Protein AF-A0A960MKV3-F1 (afdb_monomer)

Sequence (109 aa):
DTPSSAHAEKEGNLIPPEAYTFNAGVVLYEKSNTLIQRWAEKTLLECTKSYGDQDVLNRFLFEENIPVTHLPKKFNLLYPYKDNDEAIIYHYATSAGKLLIIEEMTYGS

Foldseek 3Di:
DPPVVVVVCCVLVLAPPPFDADDPLDDDDDPPDCLVVVLVVQCVVCVVPDPHSRSSSRRVCVVVVPDDDDDDCLAEPEPPPDPDVSRPDYDLDDPNSVVVVVCCVPPND

pLDDT: mean 85.67, std 10.47, range [48.38, 96.38]

Secondary structure (DSSP, 8-state):
--HHHHHHHHHTTSS-TTPPP--TTS----TT-THHHHHHHHHHHHTTTSSSHHHHHHHHHHHTT---PPPPGGGSEETTS---TT-S-EE--HHHHHHHHHHHHHH--

Structure (mmCIF, N/CA/C/O backbone):
data_AF-A0A960MKV3-F1
#
_entry.id   AF-A0A960MKV3-F1
#
loop_
_atom_site.group_PDB
_atom_site.id
_atom_site.type_symbol
_atom_site.label_atom_id
_atom_site.label_alt_id
_atom_site.label_comp_id
_atom_site.label_asym_id
_atom_site.label_entity_id
_atom_site.label_seq_id
_atom_site.pdbx_PDB_ins_code
_atom_site.Cartn_x
_atom_site.Cartn_y
_atom_site.Cartn_z
_atom_site.occupancy
_atom_site.B_iso_or_equiv
_atom_site.auth_seq_id
_atom_site.auth_comp_id
_atom_site.auth_asym_id
_atom_site.auth_atom_id
_atom_site.pdbx_PDB_model_num
ATOM 1 N N . ASP A 1 1 ?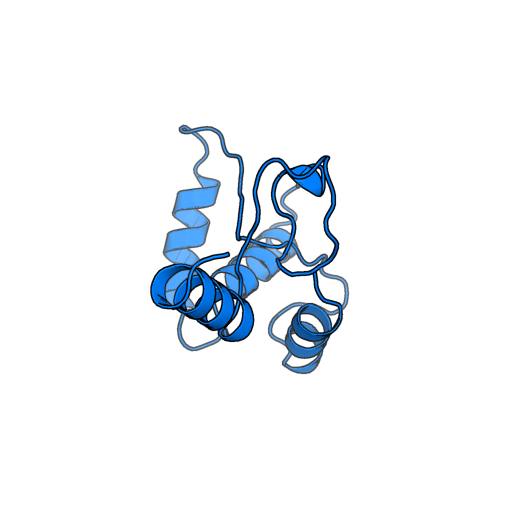 4.019 -11.702 -3.966 1.00 50.59 1 ASP A N 1
ATOM 2 C CA . ASP A 1 1 ? 5.107 -11.350 -3.037 1.00 50.59 1 ASP A CA 1
ATOM 3 C C . ASP A 1 1 ? 6.308 -12.235 -3.248 1.00 50.59 1 ASP A C 1
ATOM 5 O O . ASP A 1 1 ? 6.147 -13.423 -3.524 1.00 50.59 1 ASP A O 1
ATOM 9 N N . THR A 1 2 ? 7.505 -11.663 -3.146 1.00 48.38 2 THR A N 1
ATOM 10 C CA . THR A 1 2 ? 8.698 -12.466 -2.897 1.00 48.38 2 THR A C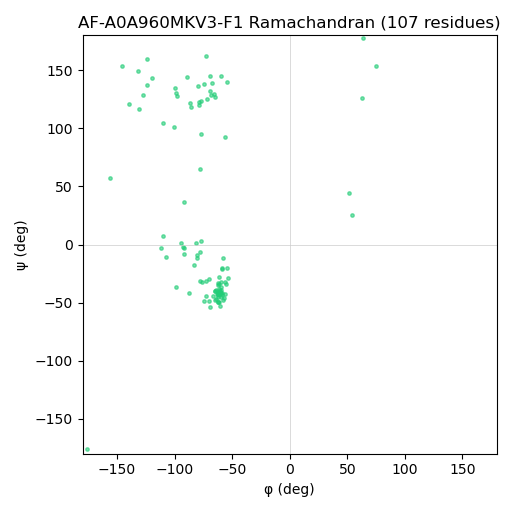A 1
ATOM 11 C C . THR A 1 2 ? 8.581 -13.015 -1.471 1.00 48.38 2 THR A C 1
ATOM 13 O O . THR A 1 2 ? 8.329 -12.247 -0.544 1.00 48.38 2 THR A O 1
ATOM 16 N N . PRO A 1 3 ? 8.749 -14.328 -1.254 1.00 54.69 3 PRO A N 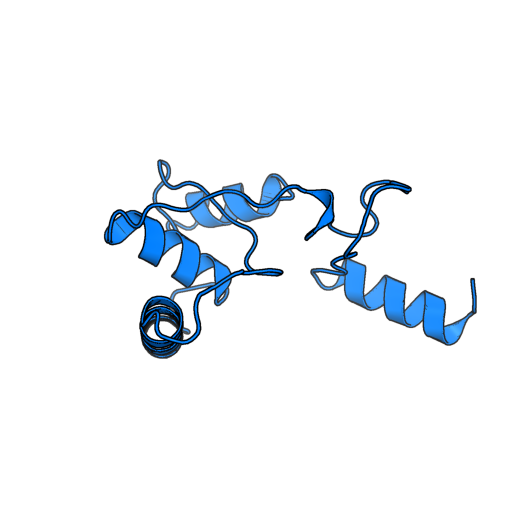1
ATOM 17 C CA . PRO A 1 3 ? 8.586 -14.948 0.064 1.00 54.69 3 PRO A CA 1
ATOM 18 C C . PRO A 1 3 ? 9.429 -14.316 1.185 1.00 54.69 3 PRO A C 1
ATOM 20 O O . PRO A 1 3 ? 9.100 -14.487 2.353 1.00 54.69 3 PRO A O 1
ATOM 23 N N . SER A 1 4 ? 10.502 -13.586 0.851 1.00 57.78 4 SER A N 1
ATOM 24 C CA . SER A 1 4 ? 11.433 -13.042 1.841 1.00 57.78 4 SER A CA 1
ATOM 25 C C . SER A 1 4 ? 10.932 -11.794 2.572 1.00 57.78 4 SER A C 1
ATOM 27 O O . SER A 1 4 ? 11.302 -11.627 3.728 1.00 57.78 4 SER A O 1
ATOM 29 N N . SER A 1 5 ? 10.112 -10.925 1.959 1.00 68.25 5 SER A N 1
ATOM 30 C CA . SER A 1 5 ? 9.652 -9.701 2.648 1.00 68.25 5 SER A CA 1
ATOM 31 C C . SER A 1 5 ? 8.592 -10.030 3.696 1.00 68.25 5 SER A C 1
ATOM 33 O O . SER A 1 5 ? 8.762 -9.706 4.863 1.00 68.25 5 SER A O 1
ATOM 35 N N . ALA A 1 6 ? 7.581 -10.812 3.312 1.00 72.69 6 ALA A N 1
ATOM 36 C CA . ALA A 1 6 ? 6.528 -11.274 4.212 1.00 72.69 6 ALA A CA 1
ATOM 37 C C . ALA A 1 6 ? 7.070 -12.104 5.389 1.00 72.69 6 ALA A C 1
ATOM 39 O O . ALA A 1 6 ? 6.508 -12.088 6.483 1.00 72.69 6 ALA A O 1
ATOM 40 N N . HIS A 1 7 ? 8.158 -12.849 5.172 1.00 76.12 7 HIS A N 1
ATOM 41 C CA . HIS A 1 7 ? 8.824 -13.587 6.240 1.00 76.12 7 HIS A CA 1
ATOM 42 C C . HIS A 1 7 ? 9.538 -12.645 7.215 1.00 76.12 7 HIS A C 1
ATOM 44 O O . HIS A 1 7 ? 9.299 -12.736 8.415 1.00 76.12 7 HIS A O 1
ATOM 50 N N . ALA A 1 8 ? 10.322 -11.690 6.702 1.00 80.06 8 ALA A N 1
ATOM 51 C CA . ALA A 1 8 ? 11.013 -10.697 7.522 1.00 80.06 8 ALA A CA 1
ATOM 52 C C . ALA A 1 8 ? 10.042 -9.813 8.327 1.00 80.06 8 ALA A C 1
ATOM 54 O O . ALA A 1 8 ? 10.300 -9.514 9.490 1.00 80.06 8 ALA A O 1
ATOM 55 N N . GLU A 1 9 ? 8.899 -9.437 7.743 1.00 82.25 9 GLU A N 1
ATOM 56 C CA . GLU A 1 9 ? 7.833 -8.683 8.420 1.00 82.25 9 GLU A CA 1
ATOM 57 C C . GLU A 1 9 ? 7.283 -9.450 9.640 1.00 82.25 9 GLU A C 1
ATOM 59 O O . GLU A 1 9 ? 7.074 -8.869 10.709 1.00 82.25 9 GLU A O 1
ATOM 64 N N . LYS A 1 10 ? 7.088 -10.770 9.505 1.00 85.62 10 LYS A N 1
ATOM 65 C CA . LYS A 1 10 ? 6.610 -11.646 10.589 1.00 85.62 10 LYS A CA 1
ATOM 66 C C . LYS A 1 10 ? 7.680 -11.884 11.651 1.00 85.62 10 LYS A C 1
ATOM 68 O O . LYS A 1 10 ? 7.385 -11.782 12.837 1.00 85.62 10 LYS A O 1
ATOM 73 N N . GLU A 1 11 ? 8.919 -12.158 11.248 1.00 85.00 11 GLU A N 1
ATOM 74 C CA . GLU A 1 11 ? 10.044 -12.329 12.179 1.00 85.00 11 GLU A CA 1
ATOM 75 C C . GLU A 1 11 ? 10.329 -11.051 12.983 1.00 85.00 11 GLU A C 1
ATOM 77 O O . GLU A 1 11 ? 10.650 -11.116 14.169 1.00 85.00 11 GLU A O 1
ATOM 82 N N . GLY A 1 12 ? 10.148 -9.882 12.363 1.00 82.56 12 GLY A N 1
ATOM 83 C CA . GLY A 1 12 ? 10.275 -8.575 13.005 1.00 82.56 12 GLY A CA 1
ATOM 84 C C . GLY A 1 12 ? 9.088 -8.171 13.887 1.00 82.56 12 GLY A C 1
ATOM 85 O O . GLY A 1 12 ? 9.091 -7.056 14.407 1.00 82.56 12 GLY A O 1
ATOM 86 N N . ASN A 1 13 ? 8.069 -9.028 14.056 1.00 83.25 13 ASN A N 1
ATOM 87 C CA . ASN A 1 13 ? 6.802 -8.714 14.734 1.00 83.25 13 ASN A CA 1
ATOM 88 C C . ASN A 1 13 ? 6.084 -7.469 14.171 1.00 83.25 13 ASN A C 1
ATOM 90 O O . ASN A 1 13 ? 5.305 -6.818 14.876 1.00 83.25 13 ASN A O 1
ATOM 94 N N . LEU A 1 14 ? 6.321 -7.125 12.901 1.00 84.81 14 LEU A N 1
ATOM 95 C CA . LEU A 1 14 ? 5.649 -6.002 12.247 1.00 84.81 14 LEU A CA 1
ATOM 96 C C . LEU A 1 14 ? 4.222 -6.351 11.865 1.00 84.81 14 LEU A C 1
ATOM 98 O O . LEU A 1 14 ? 3.344 -5.499 11.971 1.00 84.81 14 LEU A O 1
ATOM 102 N N . ILE A 1 15 ? 3.974 -7.611 11.526 1.00 85.31 15 ILE A N 1
ATOM 103 C CA . ILE A 1 15 ? 2.641 -8.155 11.283 1.00 85.31 15 ILE A CA 1
ATOM 104 C C . ILE A 1 15 ? 2.466 -9.469 12.054 1.00 85.31 15 ILE A C 1
ATOM 106 O O . ILE A 1 15 ? 3.445 -10.197 12.245 1.00 85.31 15 ILE A O 1
ATOM 110 N N . PRO A 1 16 ? 1.242 -9.808 12.486 1.00 85.69 16 PRO A N 1
ATOM 111 C CA . PRO A 1 16 ? 0.984 -11.090 13.132 1.00 85.69 16 PRO A CA 1
ATOM 112 C C . PRO A 1 16 ? 1.321 -12.290 12.223 1.00 85.69 16 PRO A C 1
ATOM 114 O O . PRO A 1 16 ? 1.113 -12.217 11.006 1.00 85.69 16 PRO A O 1
ATOM 117 N N . PRO A 1 17 ? 1.823 -13.413 12.770 1.00 86.94 17 PRO A N 1
ATOM 118 C CA . PRO A 1 17 ? 2.172 -14.604 11.987 1.00 86.94 17 PRO A CA 1
ATOM 119 C C . PRO A 1 17 ? 1.026 -15.154 11.125 1.00 86.94 17 PRO A C 1
ATOM 121 O O . PRO A 1 17 ? 1.252 -15.645 10.016 1.00 86.94 17 PRO A O 1
ATOM 124 N N . GLU A 1 18 ? -0.201 -15.043 11.618 1.00 89.00 18 GLU A N 1
ATOM 125 C CA . GLU A 1 18 ? -1.446 -15.456 10.976 1.00 89.00 18 GLU A CA 1
ATOM 126 C C . GLU A 1 18 ? -1.972 -14.450 9.939 1.00 89.00 18 GLU A C 1
ATOM 128 O O . GLU A 1 18 ? -2.872 -14.785 9.167 1.00 89.00 18 GLU A O 1
ATOM 133 N N . ALA A 1 19 ? -1.412 -13.237 9.886 1.00 86.56 19 ALA A N 1
ATOM 134 C CA . ALA A 1 19 ? -1.827 -12.229 8.926 1.00 86.56 19 ALA A CA 1
ATOM 135 C C . ALA A 1 19 ? -1.454 -12.646 7.497 1.00 86.56 19 ALA A C 1
ATOM 137 O O . ALA A 1 19 ? -0.355 -13.156 7.223 1.00 86.56 19 ALA A O 1
ATOM 138 N N . TYR A 1 20 ? -2.378 -12.398 6.571 1.00 85.50 20 TYR A N 1
ATOM 139 C CA . TYR A 1 20 ? -2.088 -12.433 5.145 1.00 85.50 20 TYR A CA 1
ATOM 140 C C . TYR A 1 20 ? -1.297 -11.184 4.765 1.00 85.50 20 TYR A C 1
ATOM 142 O O . TYR A 1 20 ? -1.606 -10.085 5.223 1.00 85.50 20 TYR A O 1
ATOM 150 N N . THR A 1 21 ? -0.288 -11.358 3.917 1.00 87.81 21 THR A N 1
ATOM 151 C CA . THR A 1 21 ? 0.470 -10.247 3.349 1.00 87.81 21 THR A CA 1
ATOM 152 C C . THR A 1 21 ? -0.017 -9.938 1.948 1.00 87.81 21 THR A C 1
ATOM 154 O O . THR A 1 21 ? -0.209 -10.830 1.119 1.00 87.81 21 THR A O 1
ATOM 157 N N . PHE A 1 22 ? -0.202 -8.651 1.688 1.00 89.81 22 PHE A N 1
ATOM 158 C CA . PHE A 1 22 ? -0.583 -8.119 0.395 1.00 89.81 22 PHE A CA 1
ATOM 159 C C . PHE A 1 22 ? 0.502 -7.168 -0.101 1.00 89.81 22 PHE A C 1
ATOM 161 O O . PHE A 1 22 ? 1.087 -6.412 0.677 1.00 89.81 22 PHE A O 1
ATOM 168 N N . ASN A 1 23 ? 0.744 -7.183 -1.413 1.00 89.62 23 ASN A N 1
ATOM 169 C CA . ASN A 1 23 ? 1.578 -6.177 -2.050 1.00 89.62 23 ASN A CA 1
ATOM 170 C C . ASN A 1 23 ? 0.781 -4.882 -2.244 1.00 89.62 23 ASN A C 1
ATOM 172 O O . ASN A 1 23 ? -0.209 -4.882 -2.978 1.00 89.62 23 ASN A O 1
ATOM 176 N N . ALA A 1 24 ? 1.238 -3.780 -1.653 1.00 91.81 24 ALA A N 1
ATOM 177 C CA . ALA A 1 24 ? 0.555 -2.487 -1.740 1.00 91.81 24 ALA A CA 1
ATOM 178 C C . ALA A 1 24 ? 0.849 -1.708 -3.040 1.00 91.81 24 ALA A C 1
ATOM 180 O O . ALA A 1 24 ? 0.332 -0.611 -3.226 1.00 91.81 24 ALA A O 1
ATOM 181 N N . GLY A 1 25 ? 1.644 -2.264 -3.965 1.00 91.44 25 GLY A N 1
ATOM 182 C CA . GLY A 1 25 ? 2.016 -1.599 -5.220 1.00 91.44 25 GLY A CA 1
ATOM 183 C C . GLY A 1 25 ? 0.837 -1.262 -6.134 1.00 91.44 25 GLY A C 1
ATOM 184 O O . GLY A 1 25 ? 0.904 -0.292 -6.884 1.00 91.44 25 GLY A O 1
ATOM 185 N N . VAL A 1 26 ? -0.253 -2.033 -6.053 1.00 94.00 26 VAL A N 1
ATOM 186 C CA . VAL A 1 26 ? -1.513 -1.744 -6.748 1.00 94.00 26 VAL A CA 1
ATOM 187 C C . VAL A 1 26 ? -2.683 -2.064 -5.829 1.00 94.00 26 VAL A C 1
ATOM 189 O O . VAL A 1 26 ? -2.874 -3.210 -5.423 1.00 94.00 26 VAL A O 1
ATOM 192 N N . VAL A 1 27 ? -3.498 -1.046 -5.552 1.00 94.19 27 VAL A N 1
ATOM 193 C CA . VAL A 1 27 ? -4.702 -1.144 -4.723 1.00 94.19 27 VAL A CA 1
ATOM 194 C C . VAL A 1 27 ? -5.881 -0.562 -5.494 1.00 94.19 27 VAL A C 1
ATOM 196 O O . VAL A 1 27 ? -5.821 0.565 -5.983 1.00 94.19 27 VAL A O 1
ATOM 199 N N . LEU A 1 28 ? -6.969 -1.327 -5.587 1.00 94.50 28 LEU A N 1
ATOM 200 C CA . LEU A 1 28 ? -8.243 -0.846 -6.112 1.00 94.50 28 LEU A CA 1
ATOM 201 C C . LEU A 1 28 ? -9.154 -0.475 -4.943 1.00 94.50 28 LEU A C 1
ATOM 203 O O . LEU A 1 28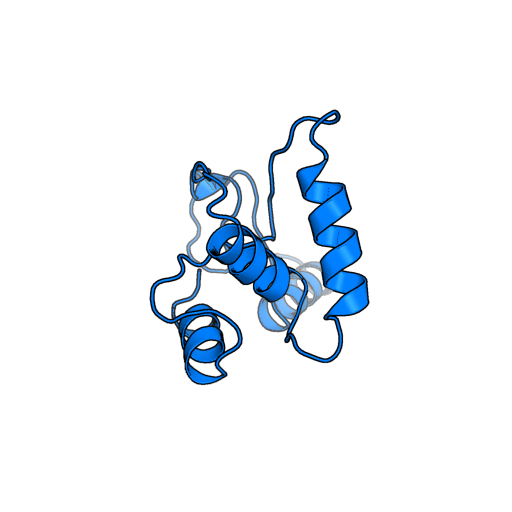 ? -9.343 -1.273 -4.027 1.00 94.50 28 LEU A O 1
ATOM 207 N N . TYR A 1 29 ? -9.737 0.718 -4.989 1.00 93.94 29 TYR A N 1
ATOM 208 C CA . TYR A 1 29 ? -10.649 1.194 -3.957 1.00 93.94 29 TYR A CA 1
ATOM 209 C C . TYR A 1 29 ? -11.746 2.074 -4.555 1.00 93.94 29 TYR A C 1
ATOM 211 O O . TYR A 1 29 ? -11.568 2.715 -5.592 1.00 93.94 29 TYR A O 1
ATOM 219 N N . GLU A 1 30 ? -12.891 2.120 -3.882 1.00 94.06 30 GLU A N 1
ATOM 220 C CA . GLU A 1 30 ? -13.944 3.076 -4.209 1.00 94.06 30 GLU A CA 1
ATOM 221 C C . GLU A 1 30 ? -13.606 4.445 -3.624 1.00 94.06 30 GLU A C 1
ATOM 223 O O . GLU A 1 30 ? -13.229 4.554 -2.461 1.00 94.06 30 GLU A O 1
ATOM 228 N N . LYS A 1 31 ? -13.801 5.516 -4.397 1.00 91.31 31 LYS A N 1
ATOM 229 C CA . LYS A 1 31 ? -13.466 6.885 -3.969 1.00 91.31 31 LYS A CA 1
ATOM 230 C C . LYS A 1 31 ? -14.147 7.308 -2.657 1.00 91.31 31 LYS A C 1
ATOM 232 O O . LYS A 1 31 ? -13.584 8.103 -1.914 1.00 91.31 31 LYS A O 1
ATOM 237 N N . SER A 1 32 ? -15.354 6.814 -2.390 1.00 93.94 32 SER A N 1
ATOM 238 C CA . SER A 1 32 ? -16.107 7.084 -1.157 1.00 93.94 32 SER A CA 1
ATOM 239 C C . SER A 1 32 ? -15.671 6.228 0.032 1.00 93.94 32 SER A C 1
ATOM 241 O O . SER A 1 32 ? -16.132 6.463 1.147 1.00 93.94 32 SER A O 1
ATOM 243 N N . ASN A 1 33 ? -14.820 5.226 -0.184 1.00 91.75 33 ASN A N 1
ATOM 244 C CA . ASN A 1 33 ? -14.363 4.340 0.868 1.00 91.75 33 ASN A CA 1
ATOM 245 C C . ASN A 1 33 ? -13.290 5.035 1.721 1.00 91.75 33 ASN A C 1
ATOM 247 O O . ASN A 1 33 ? -12.250 5.467 1.224 1.00 91.75 33 ASN A O 1
ATOM 251 N N . THR A 1 34 ? -13.534 5.114 3.028 1.00 95.44 34 THR A N 1
ATOM 252 C CA . THR A 1 34 ? -12.643 5.781 3.986 1.00 95.44 34 THR A CA 1
ATOM 253 C C . THR A 1 34 ? -11.416 4.948 4.360 1.00 95.44 34 THR A C 1
ATOM 255 O O . THR A 1 34 ? -10.525 5.465 5.028 1.00 95.44 34 THR A O 1
ATOM 258 N N . LEU A 1 35 ? -11.316 3.685 3.926 1.00 94.31 35 LEU A N 1
ATOM 259 C CA . LEU A 1 35 ? -10.192 2.798 4.243 1.00 94.31 35 LEU A CA 1
ATOM 260 C C . LEU A 1 35 ? -8.839 3.384 3.837 1.00 94.31 35 LEU A C 1
ATOM 262 O O . LEU A 1 35 ? -7.907 3.317 4.629 1.00 94.31 35 LEU A O 1
ATOM 266 N N . ILE A 1 36 ? -8.734 4.002 2.655 1.00 93.94 36 ILE A N 1
ATOM 267 C CA . ILE A 1 36 ? -7.475 4.619 2.205 1.00 93.94 36 ILE A CA 1
ATOM 268 C C . ILE A 1 36 ? -7.089 5.800 3.096 1.00 93.94 36 ILE A C 1
ATOM 270 O O . ILE A 1 36 ? -5.923 5.945 3.451 1.00 93.94 36 ILE A O 1
ATOM 274 N N . GLN A 1 37 ? -8.063 6.615 3.508 1.00 95.00 37 GLN A N 1
ATOM 275 C CA . GLN A 1 37 ? -7.804 7.724 4.423 1.00 95.00 37 GLN A CA 1
ATOM 276 C C . GLN A 1 37 ? -7.330 7.210 5.790 1.00 95.00 37 GLN A C 1
ATOM 278 O O . GLN A 1 37 ? -6.327 7.685 6.310 1.00 95.00 37 GLN A O 1
ATOM 283 N N . ARG A 1 38 ? -8.013 6.205 6.345 1.00 96.38 38 ARG A N 1
ATOM 284 C CA . ARG A 1 38 ? -7.669 5.604 7.643 1.00 96.38 38 ARG A CA 1
ATOM 285 C C . ARG A 1 38 ? -6.301 4.923 7.610 1.00 96.38 38 ARG A C 1
ATOM 287 O O . ARG A 1 38 ? -5.543 5.034 8.569 1.00 96.38 38 ARG A O 1
ATOM 294 N N . TRP A 1 39 ? -5.975 4.253 6.504 1.00 95.25 39 TRP A N 1
ATOM 295 C CA . TRP A 1 39 ? -4.645 3.699 6.269 1.00 95.25 39 TRP A CA 1
ATOM 296 C C . TRP A 1 39 ? -3.591 4.809 6.249 1.00 95.25 39 TRP A C 1
ATOM 298 O O . TRP A 1 39 ? -2.630 4.721 7.004 1.00 95.25 39 TRP A O 1
ATOM 308 N N . ALA A 1 40 ? -3.803 5.888 5.490 1.00 94.44 40 ALA A N 1
ATOM 309 C CA . ALA A 1 40 ? -2.867 7.010 5.441 1.00 94.44 40 ALA A CA 1
ATOM 310 C C . ALA A 1 40 ? -2.649 7.656 6.823 1.00 94.44 40 ALA A C 1
ATOM 312 O O . ALA A 1 40 ? -1.511 7.917 7.215 1.00 94.44 40 ALA A O 1
ATOM 313 N N . GLU A 1 41 ? -3.722 7.868 7.589 1.00 95.69 41 GLU A N 1
ATOM 314 C CA . GLU A 1 41 ? -3.658 8.379 8.963 1.00 95.69 41 GLU A CA 1
ATOM 315 C C . GLU A 1 41 ? -2.840 7.446 9.870 1.00 95.69 41 GLU A C 1
ATOM 317 O O . GLU A 1 41 ? -1.952 7.905 10.591 1.00 95.69 41 GLU A O 1
ATOM 322 N N . LYS A 1 42 ? -3.071 6.130 9.790 1.00 94.25 42 LYS A N 1
ATOM 323 C CA . LYS A 1 42 ? -2.283 5.129 10.523 1.00 94.25 42 LYS A CA 1
ATOM 324 C C . LYS A 1 42 ? -0.818 5.125 10.103 1.00 94.25 42 LYS A C 1
ATOM 326 O O . LYS A 1 42 ? 0.049 5.110 10.971 1.00 94.25 42 LYS A O 1
ATOM 331 N N . THR A 1 43 ? -0.519 5.210 8.809 1.00 94.25 43 THR A N 1
ATOM 332 C CA . THR A 1 43 ? 0.863 5.252 8.313 1.00 94.25 43 THR A CA 1
ATOM 333 C C . THR A 1 43 ? 1.617 6.448 8.875 1.00 94.25 43 THR A C 1
ATOM 335 O O . THR A 1 43 ? 2.767 6.301 9.273 1.00 94.25 43 THR A O 1
ATOM 338 N N . LEU A 1 44 ? 0.975 7.613 8.993 1.00 93.06 44 LEU A N 1
ATOM 339 C CA . LEU A 1 44 ? 1.597 8.784 9.614 1.00 93.06 44 LEU A CA 1
ATOM 340 C C . LEU A 1 44 ? 1.890 8.566 11.105 1.00 93.06 44 LEU A C 1
ATOM 342 O O . LEU A 1 44 ? 2.954 8.959 11.584 1.00 93.06 44 LEU A O 1
ATOM 346 N N . LEU A 1 45 ? 0.981 7.914 11.833 1.00 91.38 45 LEU A N 1
ATOM 347 C CA . LEU A 1 45 ? 1.139 7.624 13.263 1.00 91.38 45 LEU A CA 1
ATOM 348 C C . LEU A 1 45 ? 2.176 6.524 13.543 1.00 91.38 45 LEU A C 1
ATOM 350 O O . LEU A 1 45 ? 2.836 6.539 14.583 1.00 91.38 45 LEU A O 1
ATOM 354 N N . GLU A 1 46 ? 2.320 5.569 1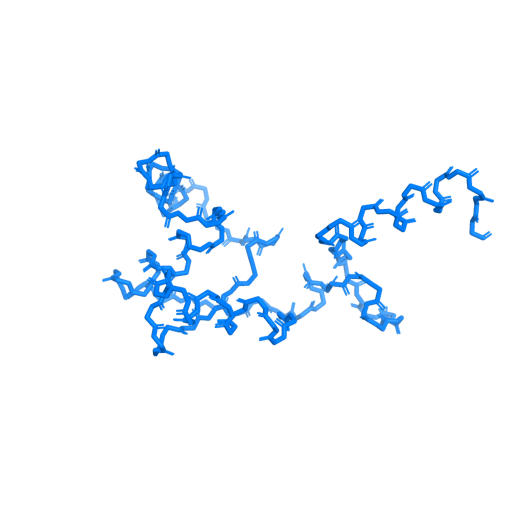2.626 1.00 88.62 46 GLU A N 1
ATOM 355 C CA . GLU A 1 46 ? 3.111 4.346 12.799 1.00 88.62 46 GLU A CA 1
ATOM 356 C C . GLU A 1 46 ? 4.393 4.325 11.947 1.00 88.62 46 GLU A C 1
ATOM 358 O O . GLU A 1 46 ? 5.112 3.323 11.934 1.00 88.62 46 GLU A O 1
ATOM 363 N N . CYS A 1 47 ? 4.732 5.435 11.281 1.00 83.56 47 CYS A N 1
ATOM 364 C CA . CYS A 1 47 ? 5.870 5.524 10.355 1.00 83.56 47 CYS A CA 1
ATOM 365 C C . CYS A 1 47 ? 7.234 5.197 10.987 1.00 83.56 47 CYS A C 1
ATOM 367 O O . CYS A 1 47 ? 8.169 4.843 10.280 1.00 83.56 47 CYS A O 1
ATOM 369 N N . THR A 1 48 ? 7.365 5.293 12.314 1.00 85.69 48 THR A N 1
ATOM 370 C CA . THR A 1 48 ? 8.597 4.948 13.048 1.00 85.69 48 THR A CA 1
ATOM 371 C C . THR A 1 48 ? 8.647 3.497 13.528 1.00 85.69 48 THR A C 1
ATOM 373 O O . THR A 1 48 ? 9.678 3.059 14.035 1.00 85.69 48 THR A O 1
ATOM 376 N N . LYS A 1 49 ? 7.541 2.754 13.403 1.00 84.00 49 LYS A N 1
ATOM 377 C CA . LYS A 1 49 ? 7.374 1.380 13.907 1.00 84.00 49 LYS A CA 1
ATOM 378 C C . LYS A 1 49 ? 7.252 0.336 12.796 1.00 84.00 49 LYS A C 1
ATOM 380 O O . LYS A 1 49 ? 7.130 -0.843 13.103 1.00 84.00 49 LYS A O 1
ATOM 385 N N . SER A 1 50 ? 7.246 0.764 11.540 1.00 82.88 50 SER A N 1
ATOM 386 C CA . SER A 1 50 ? 7.073 -0.066 10.344 1.00 82.88 50 SER A CA 1
ATOM 387 C C . SER A 1 50 ? 8.252 0.134 9.390 1.00 82.88 50 SER A C 1
ATOM 389 O O . SER A 1 50 ? 8.960 1.139 9.488 1.00 82.88 50 SER A O 1
ATOM 391 N N . TYR A 1 51 ? 8.488 -0.809 8.473 1.00 82.38 51 TYR A N 1
ATOM 392 C CA . TYR A 1 51 ? 9.451 -0.610 7.385 1.00 82.38 51 TYR A CA 1
ATOM 393 C C . TYR A 1 51 ? 8.833 0.150 6.208 1.00 82.38 51 TYR A C 1
ATOM 395 O O . TYR A 1 51 ? 9.566 0.723 5.400 1.00 82.38 51 TYR A O 1
ATOM 403 N N . GLY A 1 52 ? 7.502 0.209 6.129 1.00 88.06 52 GLY A N 1
ATOM 404 C CA . GLY A 1 52 ? 6.796 1.018 5.147 1.00 88.06 52 GLY A CA 1
ATOM 405 C C . GLY A 1 52 ? 5.278 1.007 5.291 1.00 88.06 52 GLY A C 1
ATOM 406 O O . GLY A 1 52 ? 4.697 0.406 6.194 1.00 88.06 52 GLY A O 1
ATOM 407 N N . ASP A 1 53 ? 4.632 1.677 4.344 1.00 90.50 53 ASP A N 1
ATOM 408 C CA . ASP A 1 53 ? 3.180 1.781 4.212 1.00 90.50 53 ASP A CA 1
ATOM 409 C C . ASP A 1 53 ? 2.492 0.419 4.034 1.00 90.50 53 ASP A C 1
ATOM 411 O O . ASP A 1 53 ? 1.416 0.207 4.596 1.00 90.50 53 ASP A O 1
ATOM 415 N N . GLN A 1 54 ? 3.125 -0.512 3.312 1.00 91.88 54 GLN A N 1
ATOM 416 C CA . GLN A 1 54 ? 2.637 -1.879 3.119 1.00 91.88 54 GLN A CA 1
ATOM 417 C C . GLN A 1 54 ? 2.505 -2.651 4.439 1.00 91.88 54 GLN A C 1
ATOM 419 O O . GLN A 1 54 ? 1.517 -3.360 4.633 1.00 91.88 54 GLN A O 1
ATOM 424 N N . ASP A 1 55 ? 3.454 -2.502 5.364 1.00 90.94 55 ASP A N 1
ATOM 425 C CA . ASP A 1 55 ? 3.396 -3.200 6.655 1.00 90.94 55 ASP A CA 1
ATOM 426 C C . ASP A 1 55 ? 2.229 -2.677 7.485 1.00 90.94 55 ASP A C 1
ATOM 428 O O . ASP A 1 55 ? 1.458 -3.451 8.055 1.00 90.94 55 ASP A O 1
ATOM 432 N N . VAL A 1 56 ? 2.071 -1.348 7.500 1.00 93.12 56 VAL A N 1
ATOM 433 C CA . VAL A 1 56 ? 0.950 -0.687 8.169 1.00 93.12 56 VAL A CA 1
ATOM 434 C C . VAL A 1 56 ? -0.368 -1.148 7.557 1.00 93.12 56 VAL A C 1
ATOM 436 O O . VAL A 1 56 ? -1.299 -1.439 8.301 1.00 93.12 56 VAL A O 1
ATOM 439 N N . LEU A 1 57 ? -0.449 -1.279 6.227 1.00 93.44 57 LEU A N 1
ATOM 440 C CA . LEU A 1 57 ? -1.636 -1.799 5.549 1.00 93.44 57 LEU A CA 1
ATOM 441 C C . LEU A 1 57 ? -1.954 -3.227 5.999 1.00 93.44 57 LEU A C 1
ATOM 443 O O . LEU A 1 57 ? -3.074 -3.497 6.420 1.00 93.44 57 LEU A O 1
ATOM 447 N N . ASN A 1 58 ? -0.981 -4.136 5.934 1.00 93.12 58 ASN A N 1
ATOM 448 C CA . ASN A 1 58 ? -1.181 -5.548 6.266 1.00 93.12 58 ASN A CA 1
ATOM 449 C C . ASN A 1 58 ? -1.605 -5.731 7.728 1.00 93.12 58 ASN A C 1
ATOM 451 O O . ASN A 1 58 ? -2.547 -6.473 8.014 1.00 93.12 58 ASN A O 1
ATOM 455 N N . ARG A 1 59 ? -0.969 -5.000 8.651 1.00 92.00 59 ARG A 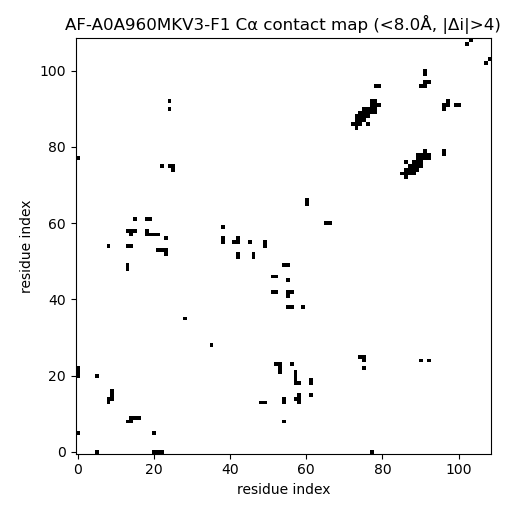N 1
ATOM 456 C CA . ARG A 1 59 ? -1.367 -4.967 10.061 1.00 92.00 59 ARG A CA 1
ATOM 457 C C . ARG A 1 59 ? -2.777 -4.406 10.234 1.00 92.00 59 ARG A C 1
ATOM 459 O O . ARG A 1 59 ? -3.592 -5.036 10.895 1.00 92.00 59 ARG A O 1
ATOM 466 N N . PHE A 1 60 ? -3.074 -3.257 9.630 1.00 93.75 60 PHE A N 1
ATOM 467 C CA . PHE A 1 60 ? -4.378 -2.595 9.712 1.00 93.75 60 PHE A CA 1
ATOM 468 C C . PHE A 1 60 ? -5.518 -3.492 9.222 1.00 93.75 60 PHE A C 1
ATOM 470 O O . PHE A 1 60 ? -6.526 -3.634 9.911 1.00 93.75 60 PHE A O 1
ATOM 477 N N . LEU A 1 61 ? -5.343 -4.130 8.062 1.00 94.38 61 LEU A N 1
ATOM 478 C CA . LEU A 1 61 ? -6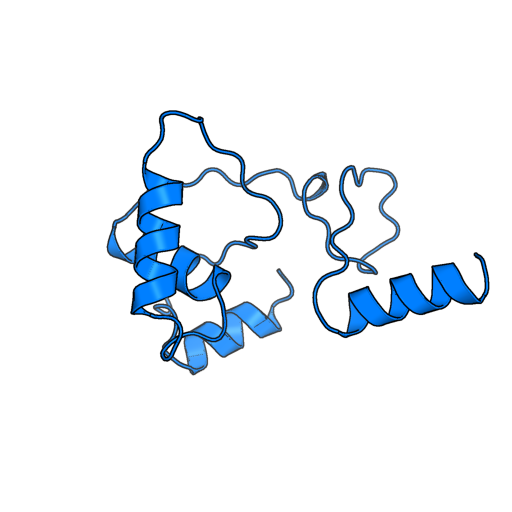.323 -5.057 7.496 1.00 94.38 61 LEU A CA 1
ATOM 479 C C . LEU A 1 61 ? -6.577 -6.246 8.425 1.00 94.38 61 LEU A C 1
ATOM 481 O O . LEU A 1 61 ? -7.724 -6.657 8.594 1.00 94.38 61 LEU A O 1
ATOM 485 N N . PHE A 1 62 ? -5.515 -6.775 9.037 1.00 93.94 62 PHE A N 1
ATOM 486 C CA . PHE A 1 62 ? -5.608 -7.883 9.977 1.00 93.94 62 PHE A CA 1
ATOM 487 C C . PHE A 1 62 ? -6.292 -7.483 11.293 1.00 93.94 62 PHE A C 1
ATOM 489 O O . PHE A 1 62 ? -7.273 -8.110 11.684 1.00 93.94 62 PHE A O 1
ATOM 496 N N . GLU A 1 63 ? -5.805 -6.433 11.960 1.00 93.50 63 GLU A N 1
ATOM 497 C CA . GLU A 1 63 ? -6.305 -5.979 13.267 1.00 93.50 63 GLU A CA 1
ATOM 498 C C . GLU A 1 63 ? -7.782 -5.567 13.208 1.00 93.50 63 GLU A C 1
ATOM 500 O O . GLU A 1 63 ? -8.528 -5.790 14.161 1.00 93.50 63 GLU A O 1
ATOM 505 N N . GLU A 1 64 ? -8.222 -5.000 12.084 1.00 94.62 64 GLU A N 1
ATOM 506 C CA . GLU A 1 64 ? -9.614 -4.592 11.886 1.00 94.62 64 GLU A CA 1
ATOM 507 C C . GLU A 1 64 ? -10.482 -5.639 11.183 1.00 94.62 64 GLU A C 1
ATOM 509 O O . GLU A 1 64 ? -11.669 -5.399 10.958 1.00 94.62 64 GLU A O 1
ATOM 514 N N . ASN A 1 65 ? -9.910 -6.800 10.853 1.00 94.44 65 ASN A N 1
ATOM 515 C CA . ASN A 1 65 ? -10.590 -7.890 10.159 1.00 94.44 65 ASN A CA 1
ATOM 516 C C . ASN A 1 65 ? -11.305 -7.415 8.876 1.00 94.44 65 ASN A C 1
ATOM 518 O O . ASN A 1 65 ? -12.466 -7.748 8.616 1.00 94.44 65 ASN A O 1
ATOM 522 N N . ILE A 1 66 ? -10.615 -6.581 8.091 1.00 93.75 66 ILE A N 1
ATOM 523 C CA . ILE A 1 66 ? -11.149 -6.005 6.856 1.00 93.75 66 ILE A CA 1
ATOM 524 C C . ILE A 1 66 ? -11.069 -7.064 5.748 1.00 93.75 66 ILE A C 1
ATOM 526 O O . ILE A 1 66 ? -9.975 -7.539 5.434 1.00 93.75 66 ILE A O 1
ATOM 530 N N . PRO A 1 67 ? -12.193 -7.427 5.104 1.00 92.25 67 PRO A N 1
ATOM 531 C CA . PRO A 1 67 ? -12.171 -8.377 4.003 1.00 92.25 67 PRO A CA 1
ATOM 532 C C . PRO A 1 67 ? -11.493 -7.763 2.773 1.00 92.25 67 PRO A C 1
ATOM 534 O O . PRO A 1 67 ? -11.835 -6.660 2.343 1.00 92.25 67 PRO A O 1
ATOM 537 N N . VAL A 1 68 ? -10.568 -8.508 2.167 1.00 91.88 68 VAL A N 1
ATOM 538 C CA . VAL A 1 68 ? -9.841 -8.094 0.960 1.00 91.88 68 VAL A CA 1
ATOM 539 C C . VAL A 1 68 ? -10.016 -9.131 -0.138 1.00 91.88 68 VAL A C 1
ATOM 541 O O . VAL A 1 68 ? -9.930 -10.335 0.095 1.00 91.88 68 VAL A O 1
ATOM 544 N N . THR A 1 69 ? -10.249 -8.656 -1.361 1.00 93.06 69 THR A N 1
ATOM 545 C CA . THR A 1 69 ? -10.255 -9.498 -2.562 1.00 93.06 69 THR A CA 1
ATOM 546 C C . THR A 1 69 ? -8.909 -9.387 -3.264 1.00 93.06 69 THR A C 1
ATOM 548 O O . THR A 1 69 ? -8.452 -8.285 -3.566 1.00 93.06 69 THR A O 1
ATOM 551 N N . HIS A 1 70 ? -8.278 -10.525 -3.555 1.00 90.31 70 HIS A N 1
ATOM 552 C CA . HIS A 1 70 ? -7.008 -10.545 -4.274 1.00 90.31 70 HIS A CA 1
ATOM 553 C C . HIS A 1 70 ? -7.208 -10.178 -5.745 1.00 90.31 70 HIS A C 1
ATOM 555 O O . HIS A 1 70 ? -7.958 -10.838 -6.469 1.00 90.31 70 HIS A O 1
ATOM 561 N N . LEU A 1 71 ? -6.476 -9.165 -6.206 1.00 91.25 71 LEU A N 1
ATOM 562 C CA . LEU A 1 71 ? -6.359 -8.901 -7.633 1.00 91.25 71 LEU A CA 1
ATOM 563 C C . LEU A 1 71 ? -5.544 -10.013 -8.317 1.00 91.25 71 LEU A C 1
ATOM 565 O O . LEU A 1 71 ? -4.580 -10.527 -7.738 1.00 91.25 71 LEU A O 1
ATOM 569 N N . PRO A 1 72 ? -5.879 -10.375 -9.569 1.00 90.88 72 PRO A N 1
ATOM 570 C CA . PRO A 1 72 ? -5.045 -11.262 -10.369 1.00 90.88 72 PRO A CA 1
ATOM 571 C C . PRO A 1 72 ? -3.606 -10.745 -10.483 1.00 90.88 72 PRO A C 1
ATOM 573 O O . PRO A 1 72 ? -3.385 -9.557 -10.721 1.00 90.88 72 PRO A O 1
ATOM 576 N N . LYS A 1 73 ? -2.623 -11.653 -10.402 1.00 87.25 73 LYS A N 1
ATOM 577 C CA . LYS A 1 73 ? -1.184 -11.313 -10.399 1.00 87.25 73 LYS A CA 1
ATOM 578 C C . LYS A 1 73 ? -0.737 -10.446 -11.581 1.00 87.25 73 LYS A C 1
ATOM 580 O O . LYS A 1 73 ? 0.185 -9.657 -11.425 1.00 87.25 73 LYS A O 1
ATOM 585 N N . LYS A 1 74 ? -1.403 -10.548 -12.737 1.00 90.62 74 LYS A N 1
ATOM 586 C CA . LYS A 1 74 ? -1.102 -9.745 -13.934 1.00 90.62 74 LYS A CA 1
ATOM 587 C C . LYS A 1 74 ? -1.207 -8.227 -13.731 1.00 90.62 74 LYS A C 1
ATOM 589 O O . LYS A 1 74 ? -0.645 -7.481 -14.523 1.00 90.62 74 LYS A O 1
ATOM 594 N N . PHE A 1 75 ? -1.920 -7.769 -12.699 1.00 92.75 75 PHE A N 1
ATOM 595 C CA . PHE A 1 75 ? -2.055 -6.346 -12.374 1.00 92.75 75 PHE A CA 1
ATOM 596 C C . PHE A 1 75 ? -1.005 -5.832 -11.387 1.00 92.75 75 PHE A C 1
ATOM 598 O O . PHE A 1 75 ? -1.026 -4.654 -11.069 1.00 92.75 75 PHE A O 1
ATOM 605 N N . ASN A 1 76 ? -0.125 -6.683 -10.862 1.00 91.19 76 ASN A N 1
ATOM 606 C CA . ASN A 1 76 ? 0.935 -6.267 -9.945 1.00 91.19 76 ASN A CA 1
ATOM 607 C C . ASN A 1 76 ? 2.081 -7.290 -9.990 1.00 91.19 76 ASN A C 1
ATOM 609 O O . ASN A 1 76 ? 2.391 -7.954 -8.996 1.00 91.19 76 ASN A O 1
ATOM 613 N N . LEU A 1 77 ? 2.638 -7.506 -11.186 1.00 88.69 77 LEU A N 1
ATOM 614 C CA . LEU A 1 77 ? 3.702 -8.484 -11.383 1.00 88.69 77 LEU A CA 1
ATOM 615 C C . LEU A 1 77 ? 5.049 -7.834 -11.073 1.00 88.69 77 LEU A C 1
ATOM 617 O O . LEU A 1 77 ? 5.441 -6.879 -11.735 1.00 88.69 77 LEU A O 1
ATOM 621 N N . LEU A 1 78 ? 5.765 -8.356 -10.079 1.00 83.62 78 LEU A N 1
ATOM 622 C CA . LEU A 1 78 ? 7.100 -7.867 -9.742 1.00 83.62 78 LEU A CA 1
ATOM 623 C C . LEU A 1 78 ? 8.075 -8.142 -10.894 1.00 83.62 78 LEU A C 1
ATOM 625 O O . LEU A 1 78 ? 8.212 -9.284 -11.320 1.00 83.62 78 LEU A O 1
ATOM 629 N N . TYR A 1 79 ? 8.783 -7.121 -11.366 1.00 77.06 79 TYR A N 1
ATOM 630 C CA . TYR A 1 79 ? 9.858 -7.262 -12.353 1.00 77.06 79 TYR A CA 1
ATOM 631 C C . TYR A 1 79 ? 11.211 -7.501 -11.647 1.00 77.06 79 TYR A C 1
ATOM 633 O O . TYR A 1 79 ? 11.417 -6.936 -10.568 1.00 77.06 79 TYR A O 1
ATOM 641 N N . PRO A 1 80 ? 12.141 -8.321 -12.184 1.00 69.44 80 PRO A N 1
ATOM 642 C CA . PRO A 1 80 ? 12.116 -9.046 -13.464 1.00 69.44 80 PRO A CA 1
ATOM 643 C C . PRO A 1 80 ? 11.539 -10.468 -13.345 1.00 69.44 80 PRO A C 1
ATOM 645 O O . PRO A 1 80 ? 12.046 -11.420 -13.939 1.00 69.44 80 PRO A O 1
ATOM 648 N N . TYR A 1 81 ? 10.522 -10.681 -12.507 1.00 63.56 81 TYR A N 1
ATOM 649 C CA . TYR A 1 81 ? 10.017 -12.027 -12.254 1.00 63.56 81 TYR A CA 1
ATOM 650 C C . TYR A 1 81 ? 9.148 -12.518 -13.424 1.00 63.56 81 TYR A C 1
ATOM 652 O O . TYR A 1 81 ? 7.940 -12.293 -13.444 1.00 63.56 81 TYR A O 1
ATOM 660 N N . LYS A 1 82 ? 9.795 -13.263 -14.335 1.00 56.19 82 LYS A N 1
ATOM 661 C CA . LYS A 1 82 ? 9.279 -13.840 -15.591 1.00 56.19 82 LYS A CA 1
ATOM 662 C C . LYS A 1 82 ? 8.824 -12.796 -16.616 1.00 56.19 82 LYS A C 1
ATOM 664 O O . LYS A 1 82 ? 7.898 -12.036 -16.350 1.00 56.19 82 LYS A O 1
ATOM 669 N N . ASP A 1 83 ? 9.372 -12.907 -17.825 1.00 58.62 83 ASP A N 1
ATOM 670 C CA . ASP A 1 83 ? 8.715 -12.470 -19.058 1.00 58.62 83 ASP A CA 1
ATOM 671 C C . ASP A 1 83 ? 7.372 -13.197 -19.145 1.00 58.62 83 ASP A C 1
ATOM 673 O O . ASP A 1 83 ? 7.280 -14.370 -19.515 1.00 58.62 83 ASP A O 1
ATOM 677 N N . ASN A 1 84 ? 6.334 -12.548 -18.636 1.00 65.00 84 ASN A N 1
ATOM 678 C CA . ASN A 1 84 ? 4.980 -13.042 -18.713 1.00 65.00 84 ASN A CA 1
ATOM 679 C C . ASN A 1 84 ? 4.237 -12.126 -19.669 1.00 65.00 84 ASN A C 1
ATOM 681 O O . ASN A 1 84 ? 3.848 -11.023 -19.288 1.00 65.00 84 ASN A O 1
ATOM 685 N N . ASP A 1 85 ? 4.004 -12.618 -20.882 1.00 69.19 85 ASP A N 1
ATOM 686 C CA . ASP A 1 85 ? 3.278 -11.903 -21.936 1.00 69.19 85 ASP A C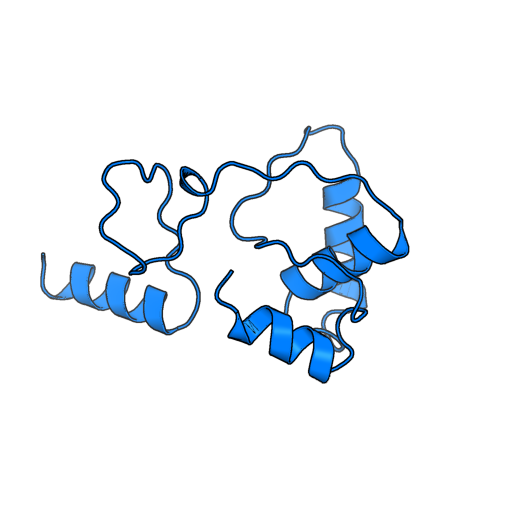A 1
ATOM 687 C C . ASP A 1 85 ? 1.850 -11.495 -21.519 1.00 69.19 85 ASP A C 1
ATOM 689 O O . ASP A 1 85 ? 1.208 -10.690 -22.191 1.00 69.19 85 ASP A O 1
ATOM 693 N N . GLU A 1 86 ? 1.333 -12.013 -20.399 1.00 81.62 86 GLU A N 1
ATOM 694 C CA . GLU A 1 86 ? 0.027 -11.643 -19.848 1.00 81.62 86 GLU A CA 1
ATOM 695 C C . GLU A 1 86 ? 0.075 -10.515 -18.803 1.00 81.62 86 GLU A C 1
ATOM 697 O O . GLU A 1 86 ? -0.974 -10.126 -18.275 1.00 81.62 86 GLU A O 1
ATOM 702 N N . ALA A 1 87 ? 1.259 -10.005 -18.450 1.00 87.62 87 ALA A N 1
ATOM 703 C CA . ALA A 1 87 ? 1.393 -8.908 -17.500 1.00 87.62 87 ALA A CA 1
ATOM 704 C C . ALA A 1 87 ? 0.772 -7.619 -18.060 1.00 87.62 87 ALA A C 1
ATOM 706 O O . ALA A 1 87 ? 1.066 -7.189 -19.171 1.00 87.62 87 ALA A O 1
ATOM 707 N N . ILE A 1 88 ? -0.084 -6.981 -17.260 1.00 90.94 88 ILE A N 1
ATOM 708 C CA . ILE A 1 88 ? -0.695 -5.685 -17.587 1.00 90.94 88 ILE A CA 1
ATOM 709 C C . ILE A 1 88 ? 0.069 -4.556 -16.889 1.00 90.94 88 ILE A C 1
ATOM 711 O O . ILE A 1 88 ? 0.220 -3.476 -17.450 1.00 90.94 88 ILE A O 1
ATOM 715 N N . ILE A 1 89 ? 0.551 -4.800 -15.666 1.00 90.19 89 ILE A N 1
ATOM 716 C CA . ILE A 1 89 ? 1.336 -3.836 -14.889 1.00 90.19 89 ILE A CA 1
ATOM 717 C C . ILE A 1 89 ? 2.584 -4.540 -14.354 1.00 90.19 89 ILE A C 1
ATOM 719 O O . ILE A 1 89 ? 2.482 -5.456 -13.529 1.00 90.19 89 ILE A O 1
ATOM 723 N N . TYR A 1 90 ? 3.749 -4.073 -14.805 1.00 88.56 90 TYR A N 1
ATOM 724 C CA . TYR A 1 90 ? 5.045 -4.433 -14.239 1.00 88.56 90 TYR A CA 1
ATOM 725 C C . TYR A 1 90 ? 5.378 -3.515 -13.067 1.00 88.56 90 TYR A C 1
ATOM 727 O O . TYR A 1 90 ? 5.453 -2.294 -13.198 1.00 88.56 90 TYR A O 1
ATOM 735 N N . HIS A 1 91 ? 5.592 -4.120 -11.907 1.00 89.19 91 HIS A N 1
ATOM 736 C CA . HIS A 1 91 ? 5.987 -3.439 -10.691 1.00 89.19 91 HIS A CA 1
ATOM 737 C C . HIS A 1 91 ? 7.493 -3.610 -10.486 1.00 89.19 91 HIS A C 1
ATOM 739 O O . HIS A 1 91 ? 7.975 -4.634 -9.999 1.00 89.19 91 HIS A O 1
ATOM 745 N N . TYR A 1 92 ? 8.245 -2.569 -10.827 1.00 88.81 92 TYR A N 1
ATOM 746 C CA . TYR A 1 92 ? 9.682 -2.469 -10.572 1.00 88.81 92 TYR A CA 1
ATOM 747 C C . TYR A 1 92 ? 9.944 -2.104 -9.104 1.00 88.81 92 TYR A C 1
ATOM 749 O O . TYR A 1 92 ? 10.412 -1.014 -8.769 1.00 88.81 92 TYR A O 1
ATOM 757 N N . ALA A 1 93 ? 9.577 -3.015 -8.206 1.00 84.31 93 ALA A N 1
ATOM 758 C CA . ALA A 1 93 ? 9.725 -2.822 -6.772 1.00 84.31 93 ALA A CA 1
ATOM 759 C C . ALA A 1 93 ? 11.194 -2.909 -6.337 1.00 84.31 93 ALA A C 1
ATOM 761 O O . ALA A 1 93 ? 12.031 -3.526 -7.000 1.00 84.31 93 ALA A O 1
ATOM 762 N N . THR A 1 94 ? 11.475 -2.397 -5.135 1.00 83.06 94 THR A N 1
ATOM 763 C CA . THR A 1 94 ? 12.793 -2.445 -4.471 1.00 83.06 94 THR A CA 1
ATOM 764 C C . THR A 1 94 ? 13.898 -1.682 -5.214 1.00 83.06 94 THR A C 1
ATOM 766 O O . THR A 1 94 ? 13.692 -1.112 -6.285 1.00 83.06 94 THR A O 1
ATOM 769 N N . SER A 1 95 ? 15.098 -1.644 -4.635 1.00 83.44 95 SER A N 1
ATOM 770 C CA . SER A 1 95 ? 16.271 -1.064 -5.297 1.00 83.44 95 SER A CA 1
ATOM 771 C C . SER A 1 95 ? 16.642 -1.814 -6.578 1.00 83.44 95 SER A C 1
ATOM 773 O O . SER A 1 95 ? 17.080 -1.182 -7.531 1.00 83.44 95 SER A O 1
ATOM 775 N N . ALA A 1 96 ? 16.425 -3.133 -6.631 1.00 82.81 96 ALA A N 1
ATOM 776 C CA . ALA A 1 96 ? 16.748 -3.939 -7.806 1.00 82.81 96 ALA A CA 1
ATOM 777 C C . ALA A 1 96 ? 15.892 -3.547 -9.020 1.00 82.81 96 ALA A C 1
ATOM 779 O O . ALA A 1 96 ? 16.435 -3.283 -10.087 1.00 82.81 96 ALA A O 1
ATOM 780 N N . GLY A 1 97 ? 14.570 -3.419 -8.847 1.00 84.31 97 GLY A N 1
ATOM 781 C CA . GLY A 1 97 ? 13.680 -2.983 -9.926 1.00 84.31 97 GLY A CA 1
ATOM 782 C C . GLY A 1 97 ? 14.011 -1.573 -10.420 1.00 84.31 97 GLY A C 1
ATOM 783 O O . GLY A 1 97 ? 14.032 -1.327 -11.622 1.00 84.31 97 GLY A O 1
ATOM 784 N N . LYS A 1 98 ? 14.348 -0.657 -9.504 1.00 86.06 98 LYS A N 1
ATOM 785 C CA . LYS A 1 98 ? 14.761 0.710 -9.860 1.00 86.06 98 LYS A CA 1
ATOM 786 C C . LYS A 1 98 ? 16.051 0.740 -10.679 1.00 86.06 98 LYS A C 1
ATOM 788 O O . LYS A 1 98 ? 16.131 1.509 -11.630 1.00 86.06 98 LYS A O 1
ATOM 793 N N . LEU A 1 99 ? 17.046 -0.073 -10.316 1.00 88.31 99 LEU A N 1
ATOM 794 C CA . LEU A 1 99 ? 18.305 -0.162 -11.060 1.00 88.31 99 LEU A CA 1
ATOM 795 C C . LEU A 1 99 ? 18.076 -0.669 -12.485 1.00 88.31 99 LEU A C 1
ATOM 797 O O . LEU A 1 99 ? 18.620 -0.080 -13.410 1.00 88.31 99 LEU A O 1
ATOM 801 N N . LEU A 1 100 ? 17.208 -1.666 -12.666 1.00 85.25 100 LEU A N 1
ATOM 802 C CA . LEU A 1 100 ? 16.870 -2.192 -13.992 1.00 85.25 100 LEU A CA 1
ATOM 803 C C . LEU A 1 100 ? 16.214 -1.135 -14.890 1.00 85.25 100 LEU A C 1
ATOM 805 O O . LEU A 1 100 ? 16.639 -0.971 -16.027 1.00 85.25 100 LEU A O 1
ATOM 809 N N . ILE A 1 101 ? 15.252 -0.355 -14.372 1.00 86.50 101 ILE A N 1
ATOM 810 C CA . ILE A 1 101 ? 14.683 0.777 -15.130 1.00 86.50 101 ILE A CA 1
ATOM 811 C C . ILE A 1 101 ? 15.787 1.749 -15.547 1.00 86.50 101 ILE A C 1
ATOM 813 O O . ILE A 1 101 ? 15.816 2.205 -16.686 1.00 86.50 101 ILE A O 1
ATOM 817 N N . ILE A 1 102 ? 16.687 2.100 -14.624 1.00 88.75 102 ILE A N 1
ATOM 818 C CA . ILE A 1 102 ? 17.769 3.047 -14.911 1.00 88.75 102 ILE A CA 1
ATOM 819 C C . ILE A 1 102 ? 18.693 2.494 -16.001 1.00 88.75 102 ILE A C 1
ATOM 821 O O . ILE A 1 102 ? 19.074 3.242 -16.900 1.00 88.75 102 ILE A O 1
ATOM 825 N N . GLU A 1 103 ? 19.038 1.209 -15.947 1.00 88.25 103 GLU A N 1
ATOM 826 C CA . GLU A 1 103 ? 19.851 0.538 -16.963 1.00 88.25 103 GLU A CA 1
ATOM 827 C C . GLU A 1 103 ? 19.158 0.534 -18.332 1.00 88.25 103 GLU A C 1
ATOM 829 O O . GLU A 1 103 ? 19.762 0.990 -19.303 1.00 88.25 103 GLU A O 1
ATOM 834 N N . GLU A 1 104 ? 17.882 0.135 -18.406 1.00 86.00 104 GLU A N 1
ATOM 835 C CA . GLU A 1 104 ? 17.075 0.148 -19.638 1.00 86.00 104 GLU A CA 1
ATOM 836 C C . GLU A 1 104 ? 16.977 1.562 -20.238 1.00 86.00 104 GLU A C 1
ATOM 838 O O . GLU A 1 104 ? 17.135 1.749 -21.446 1.00 86.00 104 GLU A O 1
ATOM 843 N N . MET A 1 105 ? 16.779 2.583 -19.396 1.00 85.56 105 MET A N 1
ATOM 844 C CA . MET A 1 105 ? 16.720 3.985 -19.826 1.00 85.56 105 MET A CA 1
ATOM 845 C C . MET A 1 105 ? 18.076 4.533 -20.289 1.00 85.56 105 MET A C 1
ATOM 847 O O . MET A 1 105 ? 18.111 5.444 -21.116 1.00 85.56 105 MET A O 1
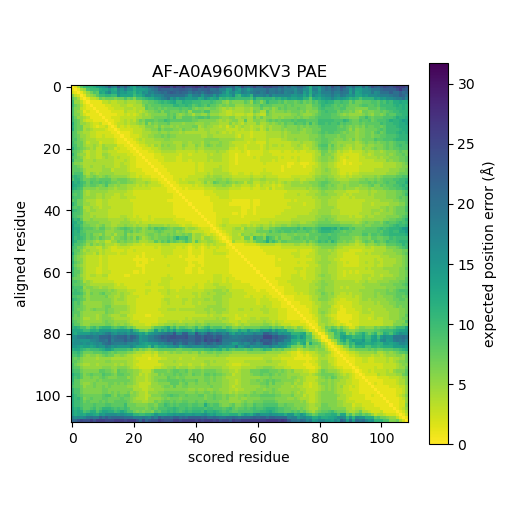ATOM 851 N N . THR A 1 106 ? 19.183 4.028 -19.737 1.00 91.25 106 THR A N 1
ATOM 852 C CA . THR A 1 106 ? 20.536 4.537 -20.015 1.00 91.25 106 THR A CA 1
ATOM 853 C C . THR A 1 106 ? 21.156 3.875 -21.239 1.00 91.25 106 THR A C 1
ATOM 855 O O . THR A 1 106 ? 21.799 4.554 -22.039 1.00 91.25 106 THR A O 1
ATOM 858 N N . TYR A 1 107 ? 20.986 2.561 -21.382 1.00 85.00 107 TYR A N 1
ATOM 859 C CA . TYR A 1 107 ? 21.690 1.766 -22.388 1.00 85.00 107 TYR A CA 1
ATOM 860 C C . TYR A 1 107 ? 20.796 1.300 -23.544 1.00 85.00 107 TYR A C 1
ATOM 862 O O . TYR A 1 107 ? 21.330 0.874 -24.567 1.00 85.00 107 TYR A O 1
ATOM 870 N N . GLY A 1 108 ? 19.472 1.458 -23.432 1.00 67.38 108 GLY A N 1
ATOM 871 C CA . GLY A 1 108 ? 18.516 0.918 -24.398 1.00 67.38 108 GLY A CA 1
ATOM 872 C C . GLY A 1 108 ? 18.345 -0.597 -24.248 1.00 67.38 108 GLY A C 1
ATOM 873 O O . GLY A 1 108 ? 19.233 -1.282 -23.741 1.00 67.38 108 GLY A O 1
ATOM 874 N N . SER A 1 109 ? 17.175 -1.098 -24.651 1.00 61.12 109 SER A N 1
ATOM 875 C CA . SER A 1 109 ? 16.857 -2.535 -24.693 1.00 61.12 109 SER A CA 1
ATOM 876 C C . SER A 1 109 ? 17.570 -3.244 -25.840 1.00 61.12 109 SER A C 1
ATOM 878 O O . SER A 1 109 ? 17.656 -2.643 -26.938 1.00 61.12 109 SER A O 1
#

Radius of gyration: 15.52 Å; Cα contacts (8 Å, |Δi|>4): 91; chains: 1; bounding box: 38×24×39 Å

Mean predicted aligned error: 5.94 Å

Nearest PDB structures (foldseek):
  7zvj-assembly1_A  TM=6.097E-01  e=4.716E-01  Homo sapiens
  9bw1-assembly1_N  TM=3.019E-01  e=8.750E+00  Peltigera membranacea

Solvent-accessible surface area (backbone atoms only — not comparable to full-atom values): 6763 Å² total; per-residue (Å²): 129,67,74,64,57,62,45,50,37,35,76,68,66,54,28,61,83,86,49,70,80,64,72,66,91,57,78,91,79,60,91,87,52,60,64,64,57,53,45,52,55,46,33,70,76,40,58,89,74,42,96,46,64,44,46,45,46,33,31,49,37,50,79,69,67,55,90,78,82,84,74,65,61,37,60,56,31,50,44,87,67,65,98,49,95,73,56,77,29,77,34,54,54,68,72,68,20,48,49,50,53,52,47,43,73,72,72,56,129